Protein AF-A0A2G9UW03-F1 (afdb_monomer_lite)

Structure (mmCIF, N/CA/C/O backbone):
data_AF-A0A2G9UW03-F1
#
_entry.id   AF-A0A2G9UW03-F1
#
loop_
_atom_site.group_PDB
_atom_site.id
_atom_site.type_symbol
_atom_site.label_atom_id
_atom_site.label_alt_id
_atom_site.label_comp_id
_atom_site.label_asym_id
_atom_site.label_entity_id
_atom_site.label_seq_id
_atom_site.pdbx_PDB_ins_code
_atom_site.Cartn_x
_atom_site.Cartn_y
_atom_site.Cartn_z
_atom_site.occupancy
_atom_site.B_iso_or_equiv
_atom_site.auth_seq_id
_atom_site.auth_comp_id
_atom_site.auth_asym_id
_atom_site.auth_atom_id
_atom_site.pdbx_PDB_model_num
ATOM 1 N N . MET A 1 1 ? 15.235 -21.874 7.202 1.00 53.62 1 MET A N 1
ATOM 2 C CA . MET A 1 1 ? 15.311 -21.279 5.848 1.00 53.62 1 MET A CA 1
ATOM 3 C C . MET A 1 1 ? 14.900 -22.359 4.851 1.00 53.62 1 MET A C 1
ATOM 5 O O . MET A 1 1 ? 15.735 -22.831 4.100 1.00 53.62 1 MET A O 1
ATOM 9 N N . THR A 1 2 ? 13.641 -22.809 4.911 1.00 59.53 2 THR A N 1
ATOM 10 C CA . THR A 1 2 ? 13.251 -24.111 4.318 1.00 59.53 2 THR A CA 1
ATOM 11 C C . THR A 1 2 ? 12.029 -23.993 3.406 1.00 59.53 2 THR A C 1
ATOM 13 O O . THR A 1 2 ? 12.034 -24.544 2.318 1.00 59.53 2 THR A O 1
ATOM 16 N N . ILE A 1 3 ? 11.082 -23.107 3.737 1.00 72.75 3 ILE A N 1
ATOM 17 C CA . ILE A 1 3 ? 9.827 -22.931 2.983 1.00 72.75 3 ILE A CA 1
ATOM 18 C C . ILE A 1 3 ? 10.060 -22.638 1.484 1.00 72.75 3 ILE A C 1
ATOM 20 O O . ILE A 1 3 ? 9.357 -23.159 0.635 1.00 72.75 3 ILE A O 1
ATOM 24 N N . SER A 1 4 ? 11.068 -21.851 1.099 1.00 72.88 4 SER A N 1
ATOM 25 C CA . SER A 1 4 ? 11.321 -21.585 -0.333 1.00 72.88 4 SER A CA 1
ATOM 26 C C . SER A 1 4 ? 11.845 -22.810 -1.102 1.00 72.88 4 SER A C 1
ATOM 28 O O . SER A 1 4 ? 11.575 -22.918 -2.299 1.00 72.88 4 SER A O 1
ATOM 30 N N . ALA A 1 5 ? 12.542 -23.731 -0.427 1.00 69.38 5 ALA A N 1
ATOM 31 C CA . ALA A 1 5 ? 13.032 -24.971 -1.025 1.00 69.38 5 ALA A CA 1
ATOM 32 C C . ALA A 1 5 ? 11.898 -25.988 -1.229 1.00 69.38 5 ALA A C 1
ATOM 34 O O . ALA A 1 5 ? 11.892 -26.695 -2.232 1.00 69.38 5 ALA A O 1
ATOM 35 N N . ASP A 1 6 ? 10.910 -25.990 -0.331 1.00 82.25 6 ASP A N 1
ATOM 36 C CA . ASP A 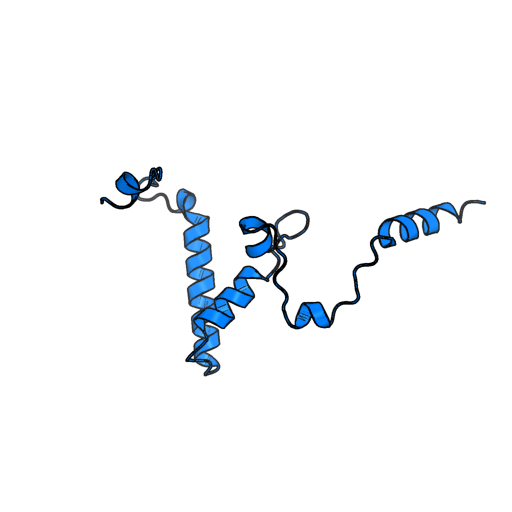1 6 ? 9.792 -26.939 -0.353 1.00 82.25 6 ASP A CA 1
ATOM 37 C C . ASP A 1 6 ? 8.747 -26.620 -1.445 1.00 82.25 6 ASP A C 1
ATOM 39 O O . ASP A 1 6 ? 8.031 -27.510 -1.895 1.00 82.25 6 ASP A O 1
ATOM 43 N N . TYR A 1 7 ? 8.671 -25.362 -1.904 1.00 83.19 7 TYR A N 1
ATOM 44 C CA . TYR A 1 7 ? 7.620 -24.880 -2.821 1.00 83.19 7 TYR A CA 1
ATOM 45 C C . TYR A 1 7 ? 8.128 -24.388 -4.192 1.00 83.19 7 TYR A C 1
ATOM 47 O O . TYR A 1 7 ? 7.403 -23.688 -4.895 1.00 83.19 7 TYR A O 1
ATOM 55 N N . VAL A 1 8 ? 9.361 -24.725 -4.596 1.00 87.69 8 VAL A N 1
ATOM 56 C CA . VAL A 1 8 ? 9.971 -24.267 -5.873 1.00 87.69 8 VAL A CA 1
ATOM 57 C C . VAL A 1 8 ? 9.907 -22.732 -6.020 1.00 87.69 8 VAL A C 1
ATOM 59 O O . VAL A 1 8 ? 9.679 -22.177 -7.094 1.00 87.69 8 VAL A O 1
ATOM 62 N N . ILE A 1 9 ? 10.106 -22.007 -4.917 1.00 90.00 9 ILE A N 1
ATOM 63 C CA . ILE A 1 9 ? 10.093 -20.540 -4.908 1.00 90.00 9 ILE A CA 1
ATOM 64 C C . ILE A 1 9 ? 11.534 -20.050 -4.979 1.00 90.00 9 ILE A C 1
ATOM 66 O O . ILE A 1 9 ? 12.338 -20.327 -4.088 1.00 90.00 9 ILE A O 1
ATOM 70 N N . LYS A 1 10 ? 11.868 -19.254 -5.999 1.00 89.62 10 LYS A N 1
ATOM 71 C CA . LYS A 1 10 ? 13.182 -18.609 -6.091 1.00 89.62 10 LYS A CA 1
ATOM 72 C C . LYS A 1 10 ? 13.279 -17.461 -5.085 1.00 89.62 10 LYS A C 1
ATOM 74 O O . LYS A 1 10 ? 12.704 -16.396 -5.288 1.00 89.62 10 LYS A O 1
ATOM 79 N N . HIS A 1 11 ? 14.055 -17.651 -4.021 1.00 87.56 11 HIS A N 1
ATOM 80 C CA . HIS A 1 11 ? 14.337 -16.587 -3.062 1.00 87.56 11 HIS A CA 1
ATOM 81 C C . HIS A 1 11 ? 15.471 -15.684 -3.565 1.00 87.56 11 HIS A C 1
ATOM 83 O O . HIS A 1 11 ? 16.634 -16.088 -3.611 1.00 87.56 11 HIS A O 1
ATOM 89 N N . VAL A 1 12 ? 15.129 -14.450 -3.932 1.00 88.38 12 VAL A N 1
ATOM 90 C CA . VAL A 1 12 ? 16.087 -13.406 -4.318 1.00 88.38 12 VAL A CA 1
ATOM 91 C C . VAL A 1 12 ? 16.308 -12.477 -3.128 1.00 88.38 12 VAL A C 1
ATOM 93 O O . VAL A 1 12 ? 15.348 -12.067 -2.482 1.00 88.38 12 VAL A O 1
ATOM 96 N N . ARG A 1 13 ? 17.569 -12.149 -2.829 1.00 87.69 13 ARG A N 1
ATOM 97 C CA . ARG A 1 13 ? 17.945 -11.251 -1.729 1.00 87.69 13 ARG A CA 1
ATOM 98 C C . ARG A 1 13 ? 18.528 -9.955 -2.268 1.00 87.69 13 ARG A C 1
ATOM 100 O O . ARG A 1 13 ? 19.317 -9.989 -3.209 1.00 87.69 13 ARG A O 1
ATOM 107 N N . SER A 1 14 ? 18.187 -8.839 -1.635 1.00 86.94 14 SER A N 1
ATOM 108 C CA . SER A 1 14 ? 18.873 -7.568 -1.851 1.00 86.94 14 SER A CA 1
ATOM 109 C C . SER A 1 14 ? 20.223 -7.556 -1.119 1.00 86.94 14 SER A C 1
ATOM 111 O O . SER A 1 14 ? 20.335 -8.153 -0.041 1.00 86.94 14 SER A O 1
ATOM 113 N N . PRO A 1 15 ? 21.250 -6.882 -1.662 1.00 86.69 15 PRO A N 1
ATOM 114 C CA . PRO A 1 15 ? 22.513 -6.704 -0.960 1.00 86.69 15 PRO A CA 1
ATOM 115 C C . PRO A 1 15 ? 22.331 -5.861 0.319 1.00 86.69 15 PRO A C 1
ATOM 117 O O . PRO A 1 15 ? 21.387 -5.068 0.409 1.00 86.69 15 PRO A O 1
ATOM 120 N N . PRO A 1 16 ? 23.219 -6.014 1.319 1.00 87.19 16 PRO A N 1
ATOM 121 C CA . PRO A 1 16 ? 23.205 -5.175 2.514 1.00 87.19 16 PRO A CA 1
ATOM 122 C C . PRO A 1 16 ? 23.330 -3.685 2.165 1.00 87.19 16 PRO A C 1
ATOM 124 O O . PRO A 1 16 ? 24.020 -3.332 1.212 1.00 87.19 16 PRO A O 1
ATOM 127 N N . LEU A 1 17 ? 22.696 -2.816 2.962 1.00 83.75 17 LEU A N 1
ATOM 128 C CA . LEU A 1 17 ? 22.753 -1.348 2.824 1.00 83.75 17 LEU A CA 1
ATOM 129 C C . LEU A 1 17 ? 22.244 -0.804 1.477 1.00 83.75 17 LEU A C 1
ATOM 131 O O . LEU A 1 17 ? 22.642 0.276 1.046 1.00 83.75 17 LEU A O 1
ATOM 135 N N . HIS A 1 18 ? 21.338 -1.530 0.821 1.00 86.19 18 HIS A N 1
ATOM 136 C CA . HIS A 1 18 ? 20.788 -1.130 -0.469 1.00 86.19 18 HIS A CA 1
ATOM 137 C C . HIS A 1 18 ? 19.245 -1.047 -0.428 1.00 86.19 18 HIS A C 1
ATOM 139 O O . HIS A 1 18 ? 18.555 -1.893 -1.008 1.00 86.19 18 HIS A O 1
ATOM 145 N N . PRO A 1 19 ? 18.683 -0.027 0.254 1.00 81.69 19 PRO A N 1
ATOM 146 C CA . PRO A 1 19 ? 17.233 0.121 0.445 1.00 81.69 19 PRO A CA 1
ATOM 147 C C . PRO A 1 19 ? 16.479 0.267 -0.883 1.00 81.69 19 PRO A C 1
ATOM 149 O O . PRO A 1 19 ? 15.373 -0.239 -1.047 1.00 81.69 19 PRO A O 1
ATOM 152 N N . GLN A 1 20 ? 17.115 0.853 -1.903 1.00 86.94 20 GLN A N 1
ATOM 153 C CA . GLN A 1 20 ? 16.500 1.059 -3.215 1.00 86.94 20 GLN A CA 1
ATOM 154 C C . GLN A 1 20 ? 16.053 -0.249 -3.895 1.00 86.94 20 GLN A C 1
ATOM 156 O O . GLN A 1 20 ? 15.004 -0.256 -4.539 1.00 86.94 20 GLN A O 1
ATOM 161 N N . SER A 1 21 ? 16.770 -1.368 -3.705 1.00 88.19 21 SER A N 1
ATOM 162 C CA . SER A 1 21 ? 16.355 -2.676 -4.256 1.00 88.19 21 SER A CA 1
ATOM 163 C C . SER A 1 21 ? 15.090 -3.229 -3.598 1.00 88.19 21 SER A C 1
ATOM 165 O O . SER A 1 21 ? 14.425 -4.068 -4.199 1.00 88.19 21 SER A O 1
ATOM 167 N N . ASN A 1 22 ? 14.737 -2.769 -2.393 1.00 90.56 22 ASN A N 1
ATOM 168 C CA . ASN A 1 22 ? 13.513 -3.152 -1.687 1.00 90.56 22 ASN A CA 1
ATOM 169 C C . ASN A 1 22 ? 12.538 -1.972 -1.505 1.00 90.56 22 ASN A C 1
ATOM 171 O O . ASN A 1 22 ? 11.579 -2.053 -0.737 1.00 90.56 22 ASN A O 1
ATOM 175 N N . GLY A 1 23 ? 12.750 -0.873 -2.236 1.00 91.06 23 GLY A N 1
ATOM 176 C CA . GLY A 1 23 ? 12.063 0.393 -1.986 1.00 91.06 23 GLY A CA 1
ATOM 177 C C . GLY A 1 23 ? 10.540 0.315 -2.123 1.00 91.06 23 GLY A C 1
ATOM 178 O O . GLY A 1 23 ? 9.824 1.040 -1.442 1.00 91.06 23 GLY A O 1
ATOM 179 N N . GLN A 1 24 ? 10.013 -0.592 -2.953 1.00 88.75 24 GLN A N 1
ATOM 180 C CA . GLN A 1 24 ? 8.562 -0.795 -3.062 1.00 88.75 24 GLN A CA 1
ATOM 181 C C . GLN A 1 24 ? 7.960 -1.414 -1.797 1.00 88.75 24 GLN A C 1
ATOM 183 O O . GLN A 1 24 ? 6.871 -1.016 -1.386 1.00 88.75 24 GLN A O 1
ATOM 188 N N . ALA A 1 25 ? 8.663 -2.358 -1.168 1.00 90.81 25 ALA A N 1
ATOM 189 C CA . ALA A 1 25 ? 8.216 -2.934 0.094 1.00 90.81 25 ALA A CA 1
ATOM 190 C C . ALA A 1 2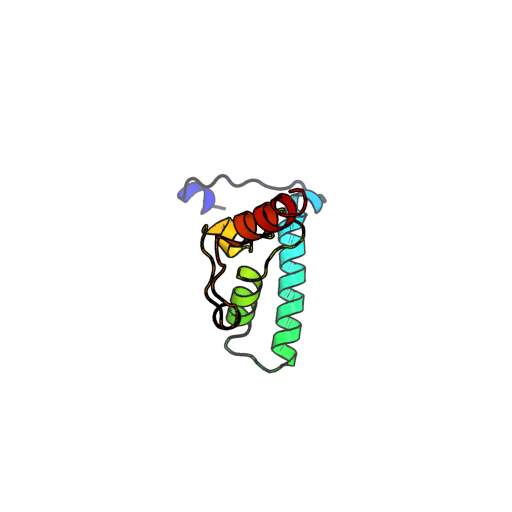5 ? 8.302 -1.896 1.220 1.00 90.81 25 ALA A C 1
ATOM 192 O O . ALA A 1 25 ? 7.379 -1.790 2.022 1.00 90.81 25 ALA A O 1
ATOM 193 N N . GLU A 1 26 ? 9.365 -1.090 1.243 1.00 92.00 26 GLU A N 1
ATOM 194 C CA . GLU A 1 26 ? 9.536 -0.015 2.226 1.00 92.00 26 GLU A CA 1
ATOM 195 C C . GLU A 1 26 ? 8.419 1.034 2.116 1.00 92.00 26 GLU A C 1
ATOM 197 O O . GLU A 1 26 ? 7.719 1.284 3.096 1.00 92.00 26 GLU A O 1
ATOM 202 N N . ARG A 1 27 ? 8.137 1.541 0.906 1.00 92.31 27 ARG A N 1
ATOM 203 C CA . ARG A 1 27 ? 7.019 2.476 0.660 1.00 92.31 27 ARG A CA 1
ATOM 204 C C . ARG A 1 27 ? 5.666 1.902 1.083 1.00 92.31 27 ARG A C 1
ATOM 206 O O . ARG A 1 27 ? 4.811 2.630 1.595 1.00 92.31 27 ARG A O 1
ATOM 213 N N . PHE A 1 28 ? 5.449 0.604 0.860 1.00 93.12 28 PHE A N 1
ATOM 214 C CA . PHE A 1 28 ? 4.237 -0.064 1.327 1.00 93.12 28 PHE A CA 1
ATOM 215 C C . PHE A 1 28 ? 4.156 -0.070 2.855 1.00 93.12 28 PHE A C 1
ATOM 217 O O . PHE A 1 28 ? 3.103 0.251 3.398 1.00 93.12 28 PHE A O 1
ATOM 224 N N . VAL A 1 29 ? 5.251 -0.388 3.551 1.00 94.50 29 VAL A N 1
ATOM 225 C CA . VAL A 1 29 ? 5.299 -0.388 5.021 1.00 94.50 29 VAL A CA 1
ATOM 226 C C . VAL A 1 29 ? 5.012 1.001 5.590 1.00 94.50 29 VAL A C 1
ATOM 228 O O . VAL A 1 29 ? 4.271 1.101 6.569 1.00 94.50 29 VAL A O 1
ATOM 231 N N . ASP A 1 30 ? 5.537 2.058 4.974 1.00 94.88 30 ASP A N 1
ATOM 232 C CA . ASP A 1 30 ? 5.262 3.437 5.389 1.00 94.88 30 ASP A CA 1
ATOM 233 C C . ASP A 1 30 ? 3.773 3.776 5.244 1.00 94.88 30 ASP A C 1
ATOM 235 O O . ASP A 1 30 ? 3.133 4.219 6.200 1.00 94.88 30 ASP A O 1
ATOM 239 N N . THR A 1 31 ? 3.190 3.462 4.081 1.00 94.00 31 THR A N 1
ATOM 240 C CA . THR A 1 31 ? 1.751 3.645 3.809 1.00 94.00 31 THR A CA 1
ATOM 241 C C . THR A 1 31 ? 0.890 2.843 4.789 1.00 94.00 31 THR A C 1
ATOM 243 O O . THR A 1 31 ? -0.103 3.338 5.318 1.00 94.00 31 THR A O 1
ATOM 246 N N . PHE A 1 32 ? 1.288 1.601 5.061 1.00 94.38 32 PHE A N 1
ATOM 247 C CA . PHE A 1 32 ? 0.599 0.680 5.958 1.00 94.38 32 PHE A CA 1
ATOM 248 C C . PHE A 1 32 ? 0.578 1.183 7.398 1.00 94.38 32 PHE A C 1
ATOM 250 O O . PHE A 1 32 ? -0.473 1.212 8.039 1.00 94.38 32 PHE A O 1
ATOM 257 N N . LYS A 1 33 ? 1.735 1.605 7.913 1.00 94.06 33 LYS A N 1
ATOM 258 C CA . LYS A 1 33 ? 1.845 2.130 9.275 1.00 94.06 33 LYS A CA 1
ATOM 259 C C . LYS A 1 33 ? 1.065 3.432 9.431 1.00 94.06 33 LYS A C 1
ATOM 261 O O . LYS A 1 33 ? 0.352 3.568 10.423 1.00 94.06 33 LYS A O 1
ATOM 266 N N . GLY A 1 34 ? 1.167 4.340 8.457 1.00 94.38 34 GLY A N 1
ATOM 267 C CA . GLY A 1 34 ? 0.426 5.602 8.448 1.00 94.38 34 GLY A CA 1
ATOM 268 C C . GLY A 1 34 ? -1.087 5.383 8.463 1.00 94.38 34 GLY A C 1
ATOM 269 O O . GLY A 1 34 ? -1.763 5.835 9.384 1.00 94.38 34 GLY A O 1
ATOM 270 N N . GLY A 1 35 ? -1.605 4.594 7.517 1.00 91.75 35 GLY A N 1
ATOM 271 C CA . GLY A 1 35 ? -3.044 4.335 7.418 1.00 91.75 35 GLY A CA 1
ATOM 272 C C . GLY A 1 35 ? -3.617 3.592 8.628 1.00 91.75 35 GLY A C 1
ATOM 273 O O . GLY A 1 35 ? -4.735 3.865 9.058 1.00 91.75 35 GLY A O 1
ATOM 274 N N . LEU A 1 36 ? -2.856 2.680 9.244 1.00 91.19 36 LEU A N 1
ATOM 275 C CA . LEU A 1 36 ? -3.303 2.033 10.481 1.00 91.19 36 LEU A CA 1
ATOM 276 C C . LEU A 1 36 ? -3.285 2.965 11.695 1.00 91.19 36 LEU A C 1
ATOM 278 O O . LEU A 1 36 ? -4.114 2.786 12.587 1.00 91.19 36 LEU A O 1
ATOM 282 N N . ALA A 1 37 ? -2.350 3.913 11.773 1.00 90.69 37 ALA A N 1
ATOM 283 C CA . ALA A 1 37 ? -2.336 4.900 12.850 1.00 90.69 37 ALA A CA 1
ATOM 284 C C . ALA A 1 37 ? -3.583 5.795 12.784 1.00 90.69 37 ALA A C 1
ATOM 286 O O . ALA A 1 37 ? -4.238 6.008 13.804 1.00 90.69 37 ALA A O 1
ATOM 287 N N . GLU A 1 38 ? -3.956 6.220 11.577 1.00 89.06 38 GLU A N 1
ATOM 288 C CA . GLU A 1 38 ? -5.172 6.991 11.311 1.00 89.06 38 GLU A CA 1
ATOM 289 C C . GLU A 1 38 ? -6.435 6.206 11.698 1.00 89.06 38 GLU A C 1
ATOM 291 O O . GLU A 1 38 ? -7.187 6.635 12.572 1.00 89.06 38 GLU A O 1
ATOM 296 N N . LEU A 1 39 ? -6.612 4.985 11.185 1.00 87.44 39 LEU A N 1
ATOM 297 C CA . LEU A 1 39 ? -7.786 4.155 11.497 1.00 87.44 39 LEU A CA 1
ATOM 298 C C . LEU A 1 39 ? -7.929 3.810 12.988 1.00 87.44 39 LEU A C 1
ATOM 300 O O . LEU A 1 39 ? -9.044 3.622 13.483 1.00 87.44 39 LEU A O 1
ATOM 304 N N . LYS A 1 40 ? -6.810 3.721 13.718 1.00 82.19 40 LYS A N 1
ATOM 305 C CA . LYS A 1 40 ? -6.818 3.539 15.176 1.00 82.19 40 LYS A CA 1
ATOM 306 C C . LYS A 1 40 ? -7.270 4.797 15.910 1.00 82.19 40 LYS A C 1
ATOM 308 O O . LYS A 1 40 ? -8.003 4.667 16.887 1.00 82.19 40 LYS A O 1
ATOM 313 N N . SER A 1 41 ? -6.868 5.983 15.448 1.00 80.38 41 SER A N 1
ATOM 314 C CA . SER A 1 41 ? -7.334 7.254 16.020 1.00 80.38 41 SER A CA 1
ATOM 315 C C . SER A 1 41 ? -8.844 7.457 15.846 1.00 80.38 41 SER A C 1
ATOM 317 O O . SER A 1 41 ? -9.491 8.014 16.726 1.00 80.38 41 SER A O 1
ATOM 319 N N . GLU A 1 42 ? -9.427 6.900 14.781 1.00 76.19 42 GLU A N 1
ATOM 320 C CA . GLU A 1 42 ? -10.871 6.924 14.503 1.00 76.19 42 GLU A CA 1
ATOM 321 C C . GLU A 1 42 ? -11.687 5.872 15.287 1.00 76.19 42 GLU A C 1
ATOM 323 O O . GLU A 1 42 ? -12.898 5.760 15.104 1.00 76.19 42 GLU A O 1
ATOM 328 N N . GLY A 1 43 ? -11.054 5.057 16.142 1.00 70.31 43 GLY A N 1
ATOM 329 C CA . GLY A 1 43 ? -11.745 4.059 16.972 1.00 70.31 43 GLY A CA 1
ATOM 330 C C . GLY A 1 43 ? -12.212 2.793 16.235 1.00 70.31 43 GLY A C 1
ATOM 331 O O . GLY A 1 43 ? -12.889 1.951 16.829 1.00 70.31 43 GLY A O 1
ATOM 332 N N . ARG A 1 44 ? -11.836 2.592 14.963 1.00 66.12 44 ARG A N 1
ATOM 333 C CA . ARG A 1 44 ? -12.207 1.404 14.167 1.00 66.12 44 ARG A CA 1
ATOM 334 C C . ARG A 1 44 ? -11.287 0.218 14.469 1.00 66.12 44 ARG A C 1
ATOM 336 O O . ARG A 1 44 ? -10.432 -0.130 13.667 1.00 66.12 44 ARG A O 1
ATOM 343 N N . THR A 1 45 ? -11.424 -0.431 15.620 1.00 66.94 45 THR A N 1
ATOM 344 C CA . THR A 1 45 ? -10.411 -1.403 16.078 1.00 66.94 45 THR A CA 1
ATOM 345 C C . THR A 1 45 ? -10.528 -2.841 15.548 1.00 66.94 45 THR A C 1
ATOM 347 O O . THR A 1 45 ? -9.480 -3.384 15.194 1.00 66.94 45 THR A O 1
ATOM 350 N N . PRO A 1 46 ? -11.705 -3.493 15.417 1.00 78.00 46 PRO A N 1
ATOM 351 C CA . PRO A 1 46 ? -11.720 -4.921 15.082 1.00 78.00 46 PRO A CA 1
ATOM 352 C C . PRO A 1 46 ? -11.381 -5.193 13.608 1.00 78.00 46 PRO A C 1
ATOM 354 O O . PRO A 1 46 ? -10.780 -6.216 13.298 1.00 78.00 46 PRO A O 1
ATOM 357 N N . ASN A 1 47 ? -11.695 -4.249 12.709 1.00 85.88 47 ASN A N 1
ATOM 358 C CA . ASN A 1 47 ? -11.574 -4.427 11.257 1.00 85.88 47 ASN A CA 1
ATOM 359 C C . ASN A 1 47 ? -10.632 -3.415 10.577 1.00 85.88 47 ASN A C 1
ATOM 361 O O . ASN A 1 47 ? -10.621 -3.346 9.348 1.00 85.88 47 ASN A O 1
ATOM 365 N N . ALA A 1 48 ? -9.826 -2.647 11.329 1.00 88.25 48 ALA A N 1
ATOM 366 C CA . ALA A 1 48 ? -8.905 -1.643 10.765 1.00 88.25 48 ALA A CA 1
ATOM 367 C C . ALA A 1 48 ? -8.006 -2.219 9.667 1.00 88.25 48 ALA A C 1
ATOM 369 O O . ALA A 1 48 ? -7.848 -1.616 8.610 1.00 88.25 48 ALA A O 1
ATOM 370 N N . LEU A 1 49 ? -7.444 -3.409 9.895 1.00 91.12 49 LEU A N 1
ATOM 371 C CA . LEU A 1 49 ? -6.584 -4.062 8.913 1.00 91.12 49 LEU A CA 1
ATOM 372 C C . LEU A 1 49 ? -7.342 -4.378 7.621 1.00 91.12 49 LEU A C 1
ATOM 374 O O . LEU A 1 49 ? -6.834 -4.131 6.531 1.00 91.12 49 LEU A O 1
ATOM 378 N N . GLN A 1 50 ? -8.560 -4.906 7.733 1.00 91.31 50 GLN A N 1
ATOM 379 C CA . GLN A 1 50 ? -9.365 -5.254 6.569 1.00 91.31 50 GLN A CA 1
ATOM 380 C C . GLN A 1 50 ? -9.819 -4.010 5.805 1.00 91.31 50 GLN A C 1
ATOM 382 O O . GLN A 1 50 ? -9.723 -3.994 4.581 1.00 91.31 50 GLN A O 1
ATOM 387 N N . ALA A 1 51 ? -10.237 -2.960 6.515 1.00 89.94 51 ALA A N 1
ATOM 388 C CA . ALA A 1 51 ? -10.604 -1.678 5.923 1.00 89.94 51 ALA A CA 1
ATOM 389 C C . ALA A 1 51 ? -9.415 -1.040 5.189 1.00 89.94 51 ALA A C 1
ATOM 391 O O . ALA A 1 51 ? -9.538 -0.689 4.016 1.00 89.94 51 ALA A O 1
ATOM 392 N N . PHE A 1 52 ? -8.244 -0.985 5.835 1.00 92.69 52 PHE A N 1
ATOM 393 C CA . PHE A 1 52 ? -7.010 -0.504 5.215 1.00 92.69 52 PHE A CA 1
ATOM 394 C C . PHE A 1 52 ? -6.680 -1.294 3.948 1.00 92.69 52 PHE A C 1
ATOM 396 O O . PHE A 1 52 ? -6.445 -0.718 2.890 1.00 92.69 52 PHE A O 1
ATOM 403 N N . LEU A 1 53 ? -6.662 -2.626 4.041 1.00 92.81 53 LEU A N 1
ATOM 404 C CA . LEU A 1 53 ? -6.279 -3.478 2.922 1.00 92.81 53 LEU A CA 1
ATOM 405 C C . LEU A 1 53 ? -7.286 -3.416 1.772 1.00 92.81 53 LEU A C 1
ATOM 407 O O . LEU A 1 53 ? -6.881 -3.538 0.618 1.00 92.81 53 LEU A O 1
ATOM 411 N N . MET A 1 54 ? -8.577 -3.253 2.067 1.00 91.81 54 MET A N 1
ATOM 412 C CA . MET A 1 54 ? -9.603 -3.043 1.050 1.00 91.81 54 MET A CA 1
ATOM 413 C C . MET A 1 54 ? -9.345 -1.728 0.315 1.00 91.81 54 MET A C 1
ATOM 415 O O . MET A 1 54 ? -9.186 -1.759 -0.903 1.00 91.81 54 MET A O 1
ATOM 419 N N . ALA A 1 55 ? -9.194 -0.623 1.053 1.00 91.44 55 ALA A N 1
ATOM 420 C CA . ALA A 1 55 ? -8.912 0.691 0.485 1.00 91.44 55 ALA A CA 1
ATOM 421 C C . ALA A 1 55 ? -7.621 0.682 -0.346 1.00 91.44 55 ALA A C 1
ATOM 423 O O . ALA A 1 55 ? -7.643 1.015 -1.525 1.00 91.44 55 ALA A O 1
ATOM 424 N N . TYR A 1 56 ? -6.512 0.200 0.221 1.00 93.50 56 TYR A N 1
ATOM 425 C CA . TYR A 1 56 ? -5.224 0.125 -0.471 1.00 93.50 56 TYR A CA 1
ATOM 426 C C . TYR A 1 56 ? -5.314 -0.652 -1.791 1.00 93.50 56 TYR A C 1
ATOM 428 O O . TYR A 1 56 ? -4.746 -0.239 -2.798 1.00 93.50 56 TYR A O 1
ATOM 436 N N . ARG A 1 57 ? -6.041 -1.775 -1.807 1.00 93.50 57 ARG A N 1
ATOM 437 C CA . ARG A 1 57 ? -6.175 -2.617 -3.001 1.00 93.50 57 ARG A CA 1
ATOM 438 C C . ARG A 1 57 ? -7.089 -2.025 -4.067 1.00 93.50 57 ARG A C 1
ATOM 440 O O . ARG A 1 57 ? -6.873 -2.341 -5.235 1.00 93.50 57 ARG A O 1
ATOM 447 N N . SER A 1 58 ? -8.082 -1.220 -3.688 1.00 92.81 58 SER A N 1
ATOM 448 C CA . SER A 1 58 ? -9.012 -0.573 -4.620 1.00 92.81 58 SER A CA 1
ATOM 449 C C . SER A 1 58 ? -8.539 0.793 -5.116 1.00 92.81 58 SER A C 1
ATOM 451 O O . SER A 1 58 ? -8.994 1.226 -6.170 1.00 92.81 58 SER A O 1
ATOM 453 N N . THR A 1 59 ? -7.649 1.476 -4.390 1.00 91.81 59 THR A N 1
ATOM 454 C CA . THR A 1 59 ? -7.194 2.824 -4.753 1.00 91.81 59 THR A CA 1
ATOM 455 C C . THR A 1 59 ? -6.328 2.795 -6.024 1.00 91.81 59 THR A C 1
ATOM 457 O O . THR A 1 59 ? -5.302 2.106 -6.048 1.00 91.81 59 THR A O 1
ATOM 460 N N . PRO A 1 60 ? -6.711 3.533 -7.084 1.00 90.12 60 PRO A N 1
ATOM 461 C CA . PRO A 1 60 ? -5.922 3.695 -8.307 1.00 90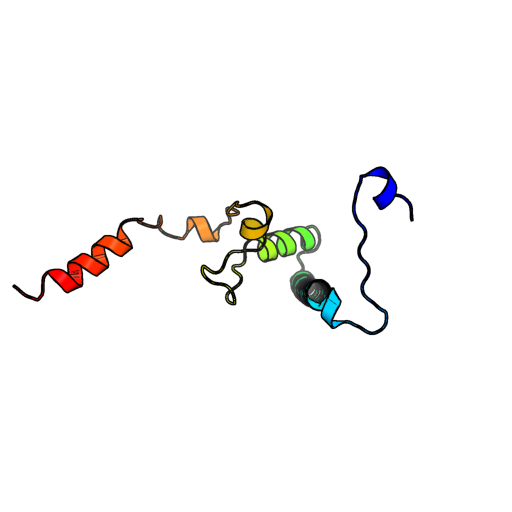.12 60 PRO A CA 1
ATOM 462 C C . PRO A 1 60 ? -4.518 4.242 -8.030 1.00 90.12 60 PRO A C 1
ATOM 464 O O . PRO A 1 60 ? -4.346 5.119 -7.184 1.00 90.12 60 PRO A O 1
ATOM 467 N N . TYR A 1 61 ? -3.510 3.767 -8.765 1.00 87.12 61 TYR A N 1
ATOM 468 C CA . TYR A 1 61 ? -2.151 4.307 -8.674 1.00 87.12 61 TYR A CA 1
ATOM 469 C C . TYR A 1 61 ? -1.921 5.359 -9.775 1.00 87.12 61 TYR A C 1
ATOM 471 O O . TYR A 1 61 ? -1.709 4.970 -10.925 1.00 87.12 61 TYR A O 1
ATOM 479 N N . PRO A 1 62 ? -1.930 6.671 -9.459 1.00 81.88 62 PRO A N 1
ATOM 480 C CA . PRO A 1 62 ? -1.992 7.744 -10.459 1.00 81.88 62 PRO A CA 1
ATOM 481 C C . PRO A 1 62 ? -0.716 7.898 -11.296 1.00 81.88 62 PRO A C 1
ATOM 483 O O . PRO A 1 62 ? -0.704 8.584 -12.309 1.00 81.88 62 PRO A O 1
ATOM 486 N N . SER A 1 63 ? 0.395 7.294 -10.866 1.00 82.00 63 SER A N 1
ATOM 487 C CA . SER A 1 63 ? 1.682 7.423 -11.557 1.00 82.00 63 SER A CA 1
ATOM 488 C C . SER A 1 63 ? 1.850 6.435 -12.720 1.00 82.00 63 SER A C 1
ATOM 490 O O . SER A 1 63 ? 2.932 6.373 -13.301 1.00 82.00 63 SER A O 1
ATOM 492 N N . ARG A 1 64 ? 0.828 5.634 -13.054 1.00 79.69 64 ARG A N 1
ATOM 493 C CA . ARG A 1 64 ? 0.857 4.690 -14.184 1.00 79.69 64 ARG A CA 1
ATOM 494 C C . ARG A 1 64 ? -0.179 5.057 -15.248 1.00 79.69 64 ARG A C 1
ATOM 496 O O . ARG A 1 64 ? -1.271 5.476 -14.886 1.00 79.69 64 ARG A O 1
ATOM 503 N N . PRO A 1 65 ? 0.092 4.793 -16.539 1.00 81.94 65 PRO A N 1
ATOM 504 C CA . PRO A 1 65 ? -0.936 4.853 -17.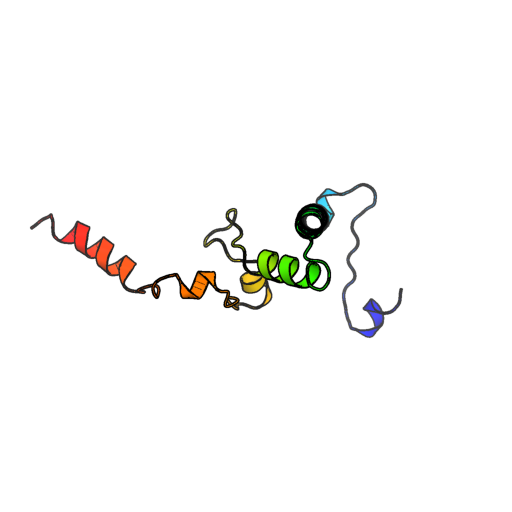577 1.00 81.94 65 PRO A CA 1
ATOM 505 C C . PRO A 1 65 ? -2.153 4.009 -17.174 1.00 81.94 65 PRO A C 1
ATOM 507 O O . PRO A 1 65 ? -1.987 2.907 -16.647 1.00 81.94 65 PRO A O 1
ATOM 510 N N . ASN A 1 66 ? -3.358 4.534 -17.392 1.00 83.31 66 ASN A N 1
ATOM 511 C CA . ASN A 1 66 ? -4.644 3.929 -17.006 1.00 83.31 66 ASN A CA 1
ATOM 512 C C . ASN A 1 66 ? -4.872 3.748 -15.490 1.00 83.31 66 ASN A C 1
ATOM 514 O O . ASN A 1 66 ? -5.875 3.162 -15.094 1.00 83.31 66 ASN A O 1
ATOM 518 N N . ASN A 1 67 ? -3.968 4.250 -14.641 1.00 88.88 67 ASN A N 1
ATOM 519 C CA . ASN A 1 67 ? -4.076 4.282 -13.181 1.00 88.88 67 ASN A CA 1
ATOM 520 C C . ASN A 1 67 ? -4.550 2.970 -12.507 1.00 88.88 67 ASN A C 1
ATOM 522 O O . ASN A 1 67 ? -5.388 3.024 -11.605 1.00 88.88 67 ASN A O 1
ATOM 526 N N . PRO A 1 68 ? -4.049 1.774 -12.878 1.00 90.50 68 PRO A N 1
ATOM 527 C CA . PRO A 1 68 ? -4.575 0.527 -12.332 1.00 90.50 68 PRO A CA 1
ATOM 528 C C . PRO A 1 68 ? -4.314 0.411 -10.826 1.00 90.50 68 PRO A C 1
ATOM 530 O O . PRO A 1 68 ? -3.199 0.650 -10.346 1.00 90.50 68 PRO A O 1
ATOM 533 N N . SER A 1 69 ? -5.332 -0.017 -10.083 1.00 92.50 69 SER A N 1
ATOM 534 C CA . SER A 1 69 ? -5.241 -0.319 -8.652 1.00 92.50 69 SER A CA 1
ATOM 535 C C . SER A 1 69 ? -4.351 -1.546 -8.379 1.00 92.50 69 SER A C 1
ATOM 537 O O . SER A 1 69 ? -4.114 -2.371 -9.274 1.00 92.50 69 SER A O 1
ATOM 539 N N . PRO A 1 70 ? -3.835 -1.732 -7.148 1.00 92.75 70 PRO A N 1
ATOM 540 C CA . PRO A 1 70 ? -3.052 -2.919 -6.808 1.00 92.75 70 PRO A CA 1
ATOM 541 C C . PRO A 1 70 ? -3.801 -4.239 -7.039 1.00 92.75 70 PRO A C 1
ATOM 543 O O . PRO A 1 70 ? -3.188 -5.198 -7.503 1.00 92.75 70 PRO A O 1
ATOM 546 N N . ALA A 1 71 ? -5.115 -4.296 -6.781 1.00 93.50 71 ALA A N 1
ATOM 547 C CA . ALA A 1 71 ? -5.915 -5.489 -7.071 1.00 93.50 71 ALA A CA 1
ATOM 548 C C . ALA A 1 71 ? -6.029 -5.773 -8.570 1.00 93.50 71 ALA A C 1
ATOM 550 O O . ALA A 1 71 ? -5.892 -6.926 -8.970 1.00 93.50 71 ALA A O 1
ATOM 551 N N . GLN A 1 72 ? -6.211 -4.745 -9.401 1.00 92.50 72 GLN A N 1
ATOM 552 C CA . GLN A 1 72 ? -6.229 -4.923 -10.853 1.00 92.50 72 GLN A CA 1
ATOM 553 C C . GLN A 1 72 ? -4.878 -5.420 -11.369 1.00 92.50 72 GLN A C 1
ATOM 555 O O . GLN A 1 72 ? -4.834 -6.336 -12.179 1.00 92.50 72 GLN A O 1
ATOM 560 N N . ASN A 1 73 ? -3.770 -4.878 -10.860 1.00 91.50 73 ASN A N 1
ATOM 561 C CA . ASN A 1 73 ? -2.438 -5.330 -11.267 1.00 91.50 73 ASN A CA 1
ATOM 562 C C . ASN A 1 73 ? -2.147 -6.777 -10.840 1.00 91.50 73 ASN A C 1
ATOM 564 O O . ASN A 1 73 ? -1.416 -7.479 -11.529 1.00 91.50 73 ASN A O 1
ATOM 568 N N . PHE A 1 74 ? -2.676 -7.211 -9.693 1.00 90.88 74 PHE A N 1
ATOM 569 C CA . PHE A 1 74 ? -2.395 -8.539 -9.150 1.00 90.88 74 PHE A CA 1
ATOM 570 C C . PHE A 1 74 ? -3.358 -9.622 -9.657 1.00 90.88 74 PHE A C 1
ATOM 572 O O . PHE A 1 74 ? -2.928 -10.733 -9.944 1.00 90.88 74 PHE A O 1
ATOM 579 N N . LEU A 1 75 ? -4.652 -9.308 -9.762 1.00 90.44 75 LEU A N 1
ATOM 580 C CA . LEU A 1 75 ? -5.726 -10.267 -10.049 1.00 90.44 75 LEU A CA 1
ATOM 581 C C . LEU A 1 75 ? -6.448 -10.007 -11.376 1.00 90.44 75 LEU A C 1
ATOM 583 O O . LEU A 1 75 ? -7.381 -10.739 -11.690 1.00 90.44 75 LEU A O 1
ATOM 587 N N . ALA A 1 76 ? -6.098 -8.943 -12.109 1.00 87.69 76 ALA A N 1
ATOM 588 C CA . ALA A 1 76 ? -6.865 -8.456 -13.263 1.00 87.69 76 ALA A CA 1
ATOM 589 C C . ALA A 1 76 ? -8.359 -8.215 -12.946 1.00 87.69 76 ALA A C 1
ATOM 591 O O . ALA A 1 76 ? -9.219 -8.254 -13.820 1.00 87.69 76 ALA A O 1
ATOM 592 N N . CYS A 1 77 ? -8.672 -7.963 -11.672 1.00 85.50 77 CYS A N 1
ATOM 593 C CA . CYS A 1 77 ? -10.022 -7.826 -11.142 1.00 85.50 77 CYS A CA 1
ATOM 594 C C . CYS A 1 77 ? -10.215 -6.422 -10.565 1.00 85.50 77 CYS A C 1
ATOM 596 O O . CYS A 1 77 ? -9.375 -5.935 -9.804 1.00 85.50 77 CYS A O 1
ATOM 598 N N . GLN A 1 78 ? -11.347 -5.792 -10.895 1.00 85.56 78 GLN A N 1
ATOM 599 C CA . GLN A 1 78 ? -11.791 -4.566 -10.239 1.00 85.56 78 GLN A CA 1
ATOM 600 C C . GLN A 1 78 ? -12.600 -4.915 -8.986 1.00 85.56 78 GLN A C 1
ATOM 602 O O . GLN A 1 78 ? -13.692 -5.482 -9.074 1.00 85.56 78 GLN A O 1
ATOM 607 N N . LEU A 1 79 ? -12.081 -4.543 -7.812 1.00 86.44 79 LEU A N 1
ATOM 608 C CA . LEU A 1 79 ? -12.809 -4.709 -6.554 1.00 86.44 79 LEU A CA 1
ATOM 609 C C . LEU A 1 79 ? -14.053 -3.819 -6.554 1.00 86.44 79 LEU A C 1
ATOM 611 O O . LEU A 1 79 ? -13.960 -2.614 -6.791 1.00 86.44 79 LEU A O 1
ATOM 615 N N . ARG A 1 80 ? -15.218 -4.410 -6.267 1.00 85.06 80 ARG A N 1
ATOM 616 C CA . ARG A 1 80 ? -16.470 -3.666 -6.102 1.00 85.06 80 ARG A CA 1
ATOM 617 C C . ARG A 1 80 ? -16.503 -3.023 -4.720 1.00 85.06 80 ARG A C 1
ATOM 619 O O . ARG A 1 80 ? -16.579 -3.729 -3.719 1.00 85.06 80 ARG A O 1
ATOM 626 N N . ILE A 1 81 ? -16.441 -1.698 -4.693 1.00 87.69 81 ILE A N 1
ATOM 627 C CA . ILE A 1 81 ? -16.590 -0.870 -3.490 1.00 87.69 81 ILE A CA 1
ATOM 628 C C . ILE A 1 81 ? -17.835 0.012 -3.622 1.00 87.69 81 ILE A C 1
ATOM 630 O O . ILE A 1 81 ? -18.330 0.201 -4.732 1.00 87.69 81 ILE A O 1
ATOM 634 N N . GLU A 1 82 ? -18.327 0.573 -2.517 1.00 86.12 82 GLU A N 1
ATOM 635 C CA . GLU A 1 82 ? -19.530 1.426 -2.512 1.00 86.12 82 GLU A CA 1
ATOM 636 C C . GLU A 1 82 ? -19.425 2.600 -3.494 1.00 86.12 82 GLU A C 1
ATOM 638 O O . GLU A 1 82 ? -20.384 2.900 -4.199 1.00 86.12 82 GLU A O 1
ATOM 643 N N . LEU A 1 83 ? -18.234 3.193 -3.630 1.00 83.38 83 LEU A N 1
ATOM 644 C CA . LEU A 1 83 ? -17.985 4.269 -4.591 1.00 83.38 83 LEU A CA 1
ATOM 645 C C . LEU A 1 83 ? -18.260 3.842 -6.043 1.00 83.38 83 LEU A C 1
ATOM 647 O O . LEU A 1 83 ? -18.754 4.640 -6.833 1.00 83.38 83 LEU A O 1
ATOM 651 N N . ASN A 1 84 ? -18.017 2.574 -6.394 1.00 81.69 84 ASN A N 1
ATOM 652 C CA . ASN A 1 84 ? -18.301 2.072 -7.741 1.00 81.69 84 ASN A CA 1
ATOM 653 C C . ASN A 1 84 ? -19.806 2.025 -8.030 1.00 81.69 84 ASN A C 1
ATOM 655 O O . ASN A 1 84 ? -20.190 2.070 -9.191 1.00 81.69 84 ASN A O 1
ATOM 659 N N . LEU A 1 85 ? -20.649 1.916 -6.997 1.00 83.31 85 LEU A N 1
ATOM 660 C CA . LEU A 1 85 ? -22.107 1.937 -7.146 1.00 83.31 85 LEU A CA 1
ATOM 661 C C . LEU A 1 85 ? -22.636 3.352 -7.408 1.00 83.31 85 LEU A C 1
ATOM 663 O O . LEU A 1 85 ? -23.752 3.504 -7.891 1.00 83.31 85 LEU A O 1
ATOM 667 N N . MET A 1 86 ? -21.846 4.377 -7.077 1.00 85.12 86 MET A N 1
ATOM 668 C CA . MET A 1 86 ? -22.196 5.783 -7.282 1.00 85.12 86 MET A CA 1
ATOM 669 C C . MET A 1 86 ? -21.746 6.314 -8.646 1.00 85.12 86 MET A C 1
ATOM 671 O O . MET A 1 86 ? -22.210 7.373 -9.066 1.00 85.12 86 MET A O 1
ATOM 675 N N . MET A 1 87 ? -20.847 5.609 -9.341 1.00 75.88 87 MET A N 1
ATOM 676 C CA . MET A 1 87 ? -20.435 6.005 -10.684 1.00 75.88 87 MET A CA 1
ATOM 677 C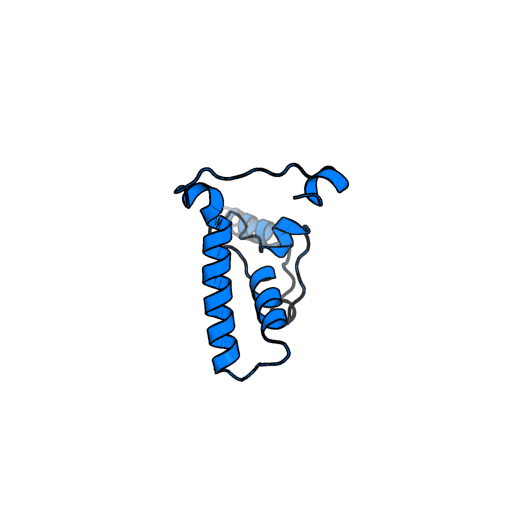 C . MET A 1 87 ? -21.449 5.509 -11.722 1.00 75.88 87 MET A C 1
ATOM 679 O O . MET A 1 87 ? -21.881 4.355 -11.644 1.00 75.88 87 MET A O 1
ATOM 683 N N . PRO A 1 88 ? -21.817 6.338 -12.716 1.00 75.00 88 PRO A N 1
ATOM 684 C CA . PRO A 1 88 ? -22.605 5.858 -13.841 1.00 75.00 88 PRO A CA 1
ATOM 685 C C . PRO A 1 88 ? -21.830 4.752 -14.582 1.00 75.00 88 PRO A C 1
ATOM 687 O O . PRO A 1 88 ? -20.593 4.762 -14.570 1.00 75.00 88 PRO A O 1
ATOM 690 N N . PRO A 1 89 ? -22.520 3.793 -15.228 1.00 68.25 89 PRO A N 1
ATOM 691 C CA . PRO A 1 89 ? -21.850 2.821 -16.081 1.00 68.25 89 PRO A CA 1
ATOM 692 C C . PRO A 1 89 ? -21.013 3.568 -17.122 1.00 68.25 89 PRO A C 1
ATOM 694 O O . PRO A 1 89 ? -21.488 4.524 -17.736 1.00 68.25 89 PRO A O 1
ATOM 697 N N . VAL A 1 90 ? -19.752 3.160 -17.279 1.00 63.84 90 VAL A N 1
ATOM 698 C CA . VAL A 1 90 ? -18.865 3.729 -18.296 1.00 63.84 90 VAL A CA 1
ATOM 699 C C . VAL A 1 90 ? -19.466 3.383 -19.652 1.00 63.84 90 VAL A C 1
ATOM 701 O O . VAL A 1 90 ? -19.502 2.219 -20.040 1.00 63.84 90 VAL A O 1
ATOM 704 N N . ASP A 1 91 ? -19.996 4.389 -20.340 1.00 56.59 91 ASP A N 1
ATOM 705 C CA . ASP A 1 91 ? -20.493 4.245 -21.701 1.00 56.59 91 ASP A CA 1
ATOM 706 C C . ASP A 1 91 ? -19.255 4.062 -22.598 1.00 56.59 91 ASP A C 1
ATOM 708 O O . ASP A 1 91 ? -18.518 5.016 -22.850 1.00 56.59 91 ASP A O 1
ATOM 712 N N . GLU A 1 92 ? -18.997 2.842 -23.078 1.00 56.00 92 GLU A N 1
ATOM 713 C CA . GLU A 1 92 ? -17.866 2.529 -23.980 1.00 56.00 92 GLU A CA 1
ATOM 714 C C . GLU A 1 92 ? -17.882 3.375 -25.275 1.00 56.00 92 GLU A C 1
ATOM 716 O O . GLU A 1 92 ? -16.898 3.444 -26.000 1.00 56.00 92 GLU A O 1
ATOM 721 N N . ASN A 1 93 ? -18.987 4.078 -25.541 1.00 52.09 93 ASN A N 1
ATOM 722 C CA . ASN A 1 93 ? -19.196 4.947 -26.697 1.00 52.09 93 ASN A CA 1
ATOM 723 C C . ASN A 1 93 ? -18.736 6.408 -26.510 1.00 52.09 93 ASN A C 1
ATOM 725 O O . ASN A 1 93 ? -18.981 7.224 -27.402 1.00 52.09 93 ASN A O 1
ATOM 729 N N . ILE A 1 94 ? -18.129 6.789 -25.377 1.00 54.44 94 ILE A N 1
ATOM 730 C CA . ILE A 1 94 ? -17.678 8.182 -25.162 1.00 54.44 94 ILE A CA 1
ATOM 731 C C . ILE A 1 94 ? -16.571 8.560 -26.161 1.00 54.44 94 ILE A C 1
ATOM 733 O O . ILE A 1 94 ? -16.634 9.644 -26.739 1.00 54.44 94 ILE A O 1
ATOM 737 N N . GLU A 1 95 ? -15.658 7.640 -26.494 1.00 52.28 95 GLU A N 1
ATOM 738 C CA . GLU A 1 95 ? -14.616 7.910 -27.496 1.00 52.28 95 GLU A CA 1
ATOM 739 C C . GLU A 1 95 ? -15.208 8.167 -28.896 1.00 52.28 95 GLU A C 1
ATOM 741 O O . GLU A 1 95 ? -14.820 9.127 -29.557 1.00 52.28 95 GLU A O 1
ATOM 746 N N . GLN A 1 96 ? -16.2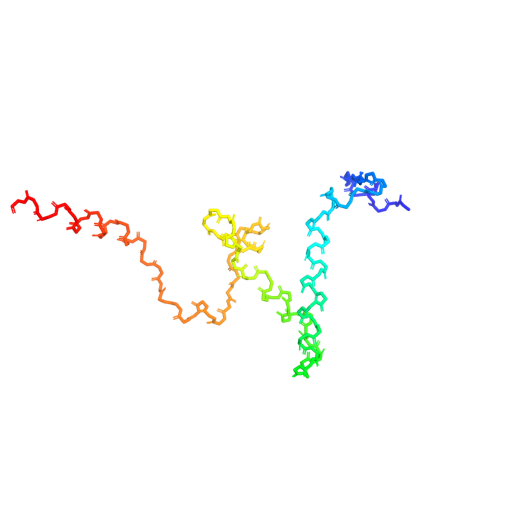20 7.406 -29.345 1.00 49.38 96 GLN A N 1
ATOM 747 C CA . GLN A 1 96 ? -16.897 7.683 -30.625 1.00 49.38 96 GLN A CA 1
ATOM 748 C C . GLN A 1 96 ? -17.702 8.992 -30.627 1.00 49.38 96 GLN A C 1
ATOM 750 O O . GLN A 1 96 ? -17.848 9.615 -31.685 1.00 49.38 96 GLN A O 1
ATOM 755 N N . ARG A 1 97 ? -18.263 9.402 -29.482 1.00 50.69 97 ARG A N 1
ATOM 756 C CA . ARG A 1 97 ? -19.061 10.635 -29.379 1.00 50.69 97 ARG A CA 1
ATOM 757 C C . ARG A 1 97 ? -18.189 11.878 -29.529 1.00 50.69 97 ARG A C 1
ATOM 759 O O . ARG A 1 97 ? -18.574 12.773 -30.281 1.00 50.69 97 ARG A O 1
ATOM 766 N N . ASP A 1 98 ? -17.010 11.888 -28.916 1.00 52.19 98 ASP A N 1
ATOM 767 C CA . ASP A 1 98 ? -16.097 13.031 -28.979 1.00 52.19 98 ASP A CA 1
ATOM 768 C C . ASP A 1 98 ? -15.481 13.186 -30.380 1.00 52.19 98 ASP A C 1
ATOM 770 O O . ASP A 1 98 ? -15.443 14.291 -30.921 1.00 52.19 98 ASP A O 1
ATOM 774 N N . ILE A 1 99 ? -15.118 12.084 -31.052 1.00 54.88 99 ILE A N 1
ATOM 775 C CA . ILE A 1 99 ? -14.589 12.125 -32.431 1.00 54.88 99 ILE A CA 1
ATOM 776 C C . ILE A 1 99 ? -15.653 12.646 -33.423 1.00 54.88 99 ILE A C 1
ATOM 778 O O . ILE A 1 99 ? -15.354 13.464 -34.297 1.00 54.88 99 ILE A O 1
ATOM 782 N N . ASN A 1 100 ? -16.918 12.237 -33.268 1.00 55.19 100 ASN A N 1
ATOM 783 C CA . ASN A 1 100 ? -18.019 12.704 -34.122 1.00 55.19 100 ASN A CA 1
ATOM 784 C C . ASN A 1 100 ? -18.447 14.157 -33.846 1.00 55.19 100 ASN A C 1
ATOM 786 O O . ASN A 1 100 ? -19.038 14.786 -34.728 1.00 55.19 100 ASN A O 1
ATOM 790 N N . MET A 1 101 ? -18.162 14.700 -32.658 1.00 52.44 101 MET A N 1
ATOM 791 C CA . MET A 1 101 ? -18.460 16.094 -32.312 1.00 52.44 101 MET A CA 1
ATOM 792 C C . MET A 1 101 ? -17.545 17.070 -33.067 1.00 52.44 101 MET A C 1
ATOM 794 O O . MET A 1 101 ? -18.025 18.073 -33.594 1.00 52.44 101 MET A O 1
ATOM 798 N N . TYR A 1 102 ? -16.255 16.745 -33.205 1.00 52.12 102 TYR A N 1
ATOM 799 C CA . TYR A 1 102 ? -15.297 17.558 -33.968 1.00 52.12 102 TYR A CA 1
ATOM 800 C C . TYR A 1 102 ? -15.380 17.341 -35.491 1.00 52.12 102 TYR A C 1
ATOM 802 O O . TYR A 1 102 ? -15.014 18.232 -36.254 1.00 52.12 102 TYR A O 1
ATOM 810 N N . GLY A 1 103 ? -15.904 16.199 -35.956 1.00 49.03 103 GLY A N 1
ATOM 811 C CA . GLY A 1 103 ? -16.061 15.897 -37.388 1.00 49.03 103 GLY A CA 1
ATOM 812 C C . GLY A 1 103 ? -17.278 16.538 -38.075 1.00 49.03 103 GLY A C 1
ATOM 813 O O . GLY A 1 103 ? -17.277 16.681 -39.295 1.00 49.03 103 GLY A O 1
ATOM 814 N N . LYS A 1 104 ? -18.313 16.949 -37.326 1.00 49.53 104 LYS A N 1
ATOM 815 C CA . LYS A 1 104 ? -19.543 17.557 -37.882 1.00 49.53 104 LYS A CA 1
ATOM 816 C C . LYS A 1 104 ? -19.515 19.083 -38.015 1.00 49.53 104 LYS A C 1
ATOM 818 O O . LYS A 1 104 ? -20.442 19.645 -38.581 1.00 49.53 104 LYS A O 1
ATOM 823 N N . ALA A 1 105 ? -18.479 19.753 -37.516 1.00 50.22 105 ALA A N 1
ATOM 824 C CA . ALA A 1 105 ? -18.367 21.214 -37.567 1.00 50.22 105 ALA A CA 1
ATOM 825 C C . ALA A 1 105 ? -17.704 21.754 -38.856 1.00 50.22 105 ALA A C 1
ATOM 827 O O . ALA A 1 105 ? -17.442 22.950 -38.942 1.00 50.22 105 ALA A O 1
ATOM 828 N N . VAL A 1 106 ? -17.405 20.893 -39.842 1.00 49.72 106 VAL A N 1
ATOM 829 C CA . VAL A 1 106 ? -16.668 21.249 -41.078 1.00 49.72 106 VAL A CA 1
ATOM 830 C C . VAL A 1 106 ? -17.460 20.902 -42.356 1.00 49.72 106 VAL A C 1
ATOM 832 O O . VAL A 1 106 ? -16.879 20.653 -43.408 1.00 49.72 106 VAL A O 1
ATOM 835 N N . GLN A 1 107 ? -18.794 20.893 -42.297 1.00 38.66 107 GLN A N 1
ATOM 836 C CA . GLN A 1 107 ? -19.652 20.855 -43.492 1.00 38.66 107 GLN A CA 1
ATOM 837 C C . GLN A 1 107 ? -20.732 21.926 -43.425 1.00 38.66 107 GLN A C 1
ATOM 839 O O . GLN A 1 107 ? -21.331 22.078 -42.337 1.00 38.66 107 GLN A O 1
#

InterPro domains:
  IPR001584 Integrase, catalytic core [PS50994] (1-78)
  IPR012337 Ribonuclease H-like superfamily [SSF53098] (7-78)
  IPR036397 Ribonuclease H superfamily [G3DSA:3.30.420.10] (2-102)

Foldseek 3Di:
DPVCVVPVHDDDDDDPPCCVVVVVVVVVVVLQVVQLVVCVVVVVPPCSNVVSVLCQQQAFCVVDVVRHGNVCVVPVDHDDDPVVVVDDPPPPCPVVVVVVVVVPVPD

pLDDT: mean 80.18, std 14.72, range [38.66, 94.88]

Organism: Teladorsagia circumcincta (NCBI:txid45464)

Secondary structure (DSSP, 8-state):
--HHHHTT-----PPTT-GGGGHHHHHHHHHHHHHHHHHHHTT--SSHHHHHHHHHHHS--TTSTT---HHHHHHS-----HHHHHSPP--TTHHHHHHHHHHGGG-

Sequence (107 aa):
MTISADYVIKHVRSPPLHPQSNGQAERFVDTFKGGLAELKSEGRTPNALQAFLMAYRSTPYPSRPNNPSPAQNFLACQLRIELNLMMPPVDENIEQRDINMYGKAVQ

Radius of gyration: 21.25 Å; chains: 1; bounding box: 46×48×60 Å